Protein AF-V4PNX1-F1 (afdb_monomer_lite)

Structure (mmCIF, N/CA/C/O backbone):
data_AF-V4PNX1-F1
#
_entry.id   AF-V4PNX1-F1
#
loop_
_atom_site.group_PDB
_atom_site.id
_atom_site.type_symbol
_atom_site.label_atom_id
_atom_site.label_alt_id
_atom_site.label_comp_id
_atom_site.label_asym_id
_atom_site.label_entity_id
_atom_site.label_seq_id
_atom_site.pdbx_PDB_ins_code
_atom_site.Cartn_x
_atom_site.Cartn_y
_atom_site.Cartn_z
_atom_site.occupancy
_atom_site.B_iso_or_equiv
_atom_site.auth_seq_id
_atom_site.auth_comp_id
_atom_site.auth_asym_id
_atom_site.auth_atom_id
_atom_site.pdbx_PDB_model_num
ATOM 1 N N . MET A 1 1 ? -10.773 -31.259 5.467 1.00 37.31 1 MET A N 1
ATOM 2 C CA . MET A 1 1 ? -11.068 -30.003 4.748 1.00 37.31 1 MET A CA 1
ATOM 3 C C . MET A 1 1 ? -11.663 -29.050 5.766 1.00 37.31 1 MET A C 1
ATOM 5 O O . MET A 1 1 ? -12.804 -29.248 6.157 1.00 37.31 1 MET A O 1
ATOM 9 N N . ALA A 1 2 ? -10.849 -28.149 6.321 1.00 33.06 2 ALA A N 1
ATOM 10 C CA . ALA A 1 2 ? -11.321 -27.180 7.303 1.00 33.06 2 ALA A CA 1
ATOM 11 C C . ALA A 1 2 ? -12.062 -26.071 6.553 1.00 33.06 2 ALA A C 1
ATOM 13 O O . ALA A 1 2 ? -11.508 -25.451 5.650 1.00 33.06 2 ALA A O 1
ATOM 14 N N . THR A 1 3 ? -13.332 -25.886 6.888 1.00 39.09 3 THR A N 1
ATOM 15 C CA . THR A 1 3 ? -14.160 -24.773 6.434 1.00 39.09 3 THR A CA 1
ATOM 16 C C . THR A 1 3 ? -13.534 -23.481 6.949 1.00 39.09 3 THR A C 1
ATOM 18 O O . THR A 1 3 ? -13.588 -23.213 8.150 1.00 39.09 3 THR A O 1
ATOM 21 N N . GLY A 1 4 ? -12.880 -22.740 6.051 1.00 37.03 4 GLY A N 1
ATOM 22 C CA . GLY A 1 4 ? -12.301 -21.433 6.339 1.00 37.03 4 GLY A CA 1
ATOM 23 C C . GLY A 1 4 ? -13.367 -20.521 6.930 1.00 37.03 4 GLY A C 1
ATOM 24 O O . GLY A 1 4 ? -14.481 -20.433 6.421 1.00 37.03 4 GLY A O 1
ATOM 25 N N . TYR A 1 5 ? -13.040 -19.916 8.060 1.00 37.41 5 TYR A N 1
ATOM 26 C CA . TYR A 1 5 ? -13.908 -19.008 8.785 1.00 37.41 5 TYR A CA 1
ATOM 27 C C . TYR A 1 5 ? -14.272 -17.817 7.878 1.00 37.41 5 TYR A C 1
ATOM 29 O O . TYR A 1 5 ? -13.403 -17.041 7.505 1.00 37.41 5 TYR A O 1
ATOM 37 N N . THR A 1 6 ? -15.546 -17.680 7.501 1.00 43.78 6 THR A N 1
ATOM 38 C CA . THR A 1 6 ? -16.078 -16.579 6.668 1.00 43.78 6 THR A CA 1
ATOM 39 C C . THR A 1 6 ? -16.769 -15.499 7.506 1.00 43.78 6 THR A C 1
ATOM 41 O O . THR A 1 6 ? -17.694 -14.835 7.036 1.00 43.78 6 THR A O 1
ATOM 44 N N . GLY A 1 7 ? -16.403 -15.369 8.783 1.00 46.75 7 GLY A N 1
ATOM 45 C CA . GLY A 1 7 ? -16.888 -14.264 9.606 1.00 46.75 7 GLY A CA 1
ATOM 46 C C . GLY A 1 7 ? -16.313 -12.936 9.099 1.00 46.75 7 GLY A C 1
ATOM 47 O O . GLY A 1 7 ? -15.184 -12.930 8.607 1.00 46.75 7 GLY A O 1
ATOM 48 N N . PRO A 1 8 ? -17.046 -11.814 9.203 1.00 56.00 8 PRO A N 1
ATOM 49 C CA . PRO A 1 8 ? -16.475 -10.509 8.904 1.00 56.00 8 PRO A CA 1
ATOM 50 C C . PRO A 1 8 ? -15.273 -10.290 9.825 1.00 56.00 8 PRO A C 1
ATOM 52 O O . PRO A 1 8 ? -15.400 -10.377 11.048 1.00 56.00 8 PRO A O 1
ATOM 55 N N . VAL A 1 9 ? -14.101 -10.040 9.245 1.00 66.50 9 VAL A N 1
ATOM 56 C CA . VAL A 1 9 ? -12.949 -9.576 10.016 1.00 66.50 9 VAL A CA 1
ATOM 57 C C . VAL A 1 9 ? -13.306 -8.174 10.496 1.00 66.50 9 VAL A C 1
ATOM 59 O O . VAL A 1 9 ? -13.377 -7.243 9.700 1.00 66.50 9 VAL A O 1
ATOM 62 N N . THR A 1 10 ? -13.617 -8.029 11.783 1.00 73.00 10 THR A N 1
ATOM 63 C CA . THR A 1 10 ? -13.890 -6.718 12.371 1.00 73.00 10 THR A CA 1
ATOM 64 C C . THR A 1 10 ? -12.587 -6.122 12.874 1.00 73.00 10 THR A C 1
ATOM 66 O O . THR A 1 10 ? -11.841 -6.753 13.621 1.00 73.00 10 THR A O 1
ATOM 69 N N . LEU A 1 11 ? -12.306 -4.884 12.477 1.00 85.94 11 LEU A N 1
ATOM 70 C CA . LEU A 1 11 ? -11.084 -4.181 12.873 1.00 85.94 11 LEU A CA 1
ATOM 71 C C . LEU A 1 11 ? -11.203 -3.505 14.241 1.00 85.94 11 LEU A C 1
ATOM 73 O O . LEU A 1 11 ? -10.219 -2.969 14.736 1.00 85.94 11 LEU A O 1
ATOM 77 N N . ASP A 1 12 ? -12.381 -3.541 14.875 1.00 87.56 12 ASP A N 1
ATOM 78 C CA . ASP A 1 12 ? -12.653 -2.813 16.121 1.00 87.56 12 ASP A CA 1
ATOM 79 C C . ASP A 1 12 ? -11.664 -3.174 17.244 1.00 87.56 12 ASP A C 1
ATOM 81 O O . ASP A 1 12 ? -11.269 -2.316 18.028 1.00 87.56 12 ASP A O 1
ATOM 85 N N . HIS A 1 13 ? -11.207 -4.430 17.295 1.00 88.38 13 HIS A N 1
ATOM 86 C CA . HIS A 1 13 ? -10.220 -4.887 18.275 1.00 88.38 13 HIS A CA 1
ATOM 87 C C . HIS A 1 13 ? -8.803 -4.347 18.028 1.00 88.38 13 HIS A C 1
ATOM 89 O O . HIS A 1 13 ? -7.974 -4.426 18.935 1.00 88.38 13 HIS A O 1
ATOM 95 N N . ALA A 1 14 ? -8.520 -3.828 16.832 1.00 92.19 14 ALA A N 1
ATOM 96 C CA . ALA A 1 14 ? -7.236 -3.261 16.436 1.00 92.19 14 ALA A CA 1
ATOM 97 C C . ALA A 1 14 ? -7.237 -1.721 16.447 1.00 92.19 14 ALA A C 1
ATOM 99 O O . ALA A 1 14 ? -6.184 -1.108 16.297 1.00 92.19 14 ALA A O 1
ATOM 100 N N . LEU A 1 15 ? -8.384 -1.074 16.672 1.00 95.31 15 LEU A N 1
ATOM 101 C CA . LEU A 1 15 ? -8.444 0.378 16.850 1.00 95.31 15 LEU A CA 1
ATOM 102 C C . LEU A 1 15 ? -7.860 0.787 18.215 1.00 95.31 15 LEU A C 1
ATOM 104 O O . LEU A 1 15 ? -8.061 0.105 19.230 1.00 95.31 15 LEU A O 1
ATOM 108 N N . THR A 1 16 ? -7.141 1.912 18.260 1.00 94.56 16 THR A N 1
ATOM 109 C CA . THR A 1 16 ? -6.559 2.435 19.516 1.00 94.56 16 THR A CA 1
ATOM 110 C C . THR A 1 16 ? -7.552 3.263 20.331 1.00 94.56 16 THR A C 1
ATOM 112 O O . THR A 1 16 ? -7.395 3.393 21.541 1.00 94.56 16 THR A O 1
ATOM 115 N N . GLY A 1 17 ? -8.591 3.790 19.676 1.00 93.38 17 GLY A N 1
ATOM 116 C CA . GLY A 1 17 ? -9.499 4.800 20.227 1.00 93.38 17 GLY A CA 1
ATOM 117 C C . GLY A 1 17 ? -9.094 6.236 19.879 1.00 93.38 17 GLY A C 1
ATOM 118 O O . GLY A 1 17 ? -9.906 7.145 20.046 1.00 93.38 17 GLY A O 1
ATOM 119 N N . ASP A 1 18 ? -7.888 6.438 19.342 1.00 96.88 18 ASP A N 1
ATOM 120 C CA . ASP A 1 18 ? -7.428 7.737 18.857 1.00 96.88 18 ASP A CA 1
ATOM 121 C C . ASP A 1 18 ? -7.947 8.025 17.447 1.00 96.88 18 ASP A C 1
ATOM 123 O O . ASP A 1 18 ? -8.369 7.135 16.699 1.00 96.88 18 ASP A O 1
ATOM 127 N N . THR A 1 19 ? -7.882 9.299 17.066 1.00 96.62 19 THR A N 1
ATOM 128 C CA . THR A 1 19 ? -8.250 9.755 15.726 1.00 96.62 19 THR A CA 1
ATOM 129 C C . THR A 1 19 ? -7.260 10.784 15.199 1.00 96.62 19 THR A C 1
ATOM 131 O O . THR A 1 19 ? -6.590 11.466 15.976 1.00 96.62 19 THR A O 1
ATOM 134 N N . LEU A 1 20 ? -7.187 10.911 13.876 1.00 93.44 20 LEU A N 1
ATOM 135 C CA . LEU A 1 20 ? -6.371 11.907 13.191 1.00 93.44 20 LEU A CA 1
ATOM 136 C C . LEU A 1 20 ? -7.209 12.628 12.129 1.00 93.44 20 LEU A C 1
ATOM 138 O O . LEU A 1 20 ? -7.906 11.990 11.340 1.00 93.44 20 LEU A O 1
ATOM 142 N N . LEU A 1 21 ? -7.156 13.963 12.123 1.00 91.06 21 LEU A N 1
ATOM 143 C CA . LEU A 1 21 ? -7.786 14.788 11.093 1.00 91.06 21 LEU A CA 1
ATOM 144 C C . LEU A 1 21 ? -6.833 14.905 9.903 1.00 91.06 21 LEU A C 1
ATOM 146 O O . LEU A 1 21 ? -5.734 15.441 10.044 1.00 91.06 21 LEU A O 1
ATOM 150 N N . HIS A 1 22 ? -7.256 14.404 8.748 1.00 86.25 22 HIS A N 1
ATOM 151 C CA . HIS A 1 22 ? -6.492 14.509 7.513 1.00 86.25 22 HIS A CA 1
ATOM 152 C C . HIS A 1 22 ? -6.793 15.835 6.791 1.00 86.25 22 HIS A C 1
ATOM 154 O O . HIS A 1 22 ? -7.781 16.517 7.079 1.00 86.25 22 HIS A O 1
ATOM 160 N N . ILE A 1 23 ? -5.929 16.227 5.851 1.00 82.38 23 ILE A N 1
ATOM 161 C CA . ILE A 1 23 ? -6.061 17.490 5.107 1.00 82.38 23 ILE A CA 1
ATOM 162 C C . ILE A 1 23 ? -7.296 17.516 4.189 1.00 82.38 23 ILE A C 1
ATOM 164 O O . ILE A 1 23 ? -7.763 18.590 3.817 1.00 82.38 23 ILE A O 1
ATOM 168 N N . ASP A 1 24 ? -7.864 16.347 3.876 1.00 79.81 24 ASP A N 1
ATOM 169 C CA . ASP A 1 24 ? -9.148 16.207 3.174 1.00 79.81 24 ASP A CA 1
ATOM 170 C C . ASP A 1 24 ? -10.369 16.612 4.029 1.00 79.81 24 ASP A C 1
ATOM 172 O O . ASP A 1 24 ? -11.485 16.695 3.514 1.00 79.81 24 ASP A O 1
ATOM 176 N N . GLY A 1 25 ? -10.171 16.884 5.325 1.00 84.62 25 GLY A N 1
ATOM 177 C CA . GLY A 1 25 ? -11.224 17.241 6.273 1.00 84.62 25 GLY A CA 1
ATOM 178 C C . GLY A 1 25 ? -11.944 16.047 6.911 1.00 84.62 25 GLY A C 1
ATOM 179 O O . GLY A 1 25 ? -12.884 16.257 7.680 1.00 84.62 25 GLY A O 1
ATOM 180 N N . LEU A 1 26 ? -11.523 14.811 6.633 1.00 87.12 26 LEU A N 1
ATOM 181 C CA . LEU A 1 26 ? -12.055 13.595 7.241 1.00 87.12 26 LEU A CA 1
ATOM 182 C C . LEU A 1 26 ? -11.262 13.207 8.492 1.00 87.12 26 LEU A C 1
ATOM 184 O O . LEU A 1 26 ? -10.046 13.376 8.594 1.00 87.12 26 LEU A O 1
ATOM 188 N N . THR A 1 27 ? -11.976 12.654 9.469 1.00 93.19 27 THR A N 1
ATOM 189 C CA . THR A 1 27 ? -11.381 12.064 10.670 1.00 93.19 27 THR A CA 1
ATOM 190 C C . THR A 1 27 ? -11.177 10.571 10.454 1.00 93.19 27 THR A C 1
ATOM 192 O O . THR A 1 27 ? -12.133 9.846 10.181 1.00 93.19 27 THR A O 1
ATOM 195 N N . TYR A 1 28 ? -9.938 10.120 10.611 1.00 93.62 28 TYR A N 1
ATOM 196 C CA . TYR A 1 28 ? -9.538 8.725 10.477 1.00 93.62 28 TYR A CA 1
ATOM 197 C C . TYR A 1 28 ? -9.323 8.117 11.860 1.00 93.62 28 TYR A C 1
ATOM 199 O O . TYR A 1 28 ? -8.666 8.720 12.710 1.00 93.62 28 TYR A O 1
ATOM 207 N N . ALA A 1 29 ? -9.865 6.922 12.094 1.00 95.94 29 ALA A N 1
ATOM 208 C CA . ALA A 1 29 ? -9.590 6.175 13.319 1.00 95.94 29 ALA A CA 1
ATOM 209 C C . ALA A 1 29 ? -8.186 5.561 13.256 1.00 95.94 29 ALA A C 1
ATOM 211 O O . ALA A 1 29 ? -7.803 4.997 12.231 1.00 95.94 29 ALA A O 1
ATOM 212 N N . VAL A 1 30 ? -7.417 5.654 14.338 1.00 96.88 30 VAL A N 1
ATOM 213 C CA . VAL A 1 30 ? -6.067 5.082 14.369 1.00 96.88 30 VAL A CA 1
ATOM 214 C C . VAL A 1 30 ? -6.155 3.561 14.514 1.00 96.88 30 VAL A C 1
ATOM 216 O O . VAL A 1 30 ? -6.736 3.040 15.472 1.00 96.88 30 VAL A O 1
ATOM 219 N N . LEU A 1 31 ? -5.575 2.859 13.542 1.00 96.38 31 LEU A N 1
ATOM 220 C CA . LEU A 1 31 ? -5.454 1.408 13.496 1.00 96.38 31 LEU A CA 1
ATOM 221 C C . LEU A 1 31 ? -4.053 1.003 13.961 1.00 96.38 31 LEU A C 1
ATOM 223 O O . LEU A 1 31 ? -3.062 1.456 13.391 1.00 96.38 31 LEU A O 1
ATOM 227 N N . ASP A 1 32 ? -3.975 0.132 14.966 1.00 95.06 32 ASP A N 1
ATOM 228 C CA . ASP A 1 32 ? -2.725 -0.468 15.430 1.00 95.06 32 ASP A CA 1
ATOM 229 C C . ASP A 1 32 ? -2.441 -1.756 14.642 1.00 95.06 32 ASP A C 1
ATOM 231 O O . ASP A 1 32 ? -3.110 -2.777 14.860 1.00 95.06 32 ASP A O 1
ATOM 235 N N . PRO A 1 33 ? -1.437 -1.761 13.747 1.00 92.25 33 PRO A N 1
ATOM 236 C CA . PRO A 1 33 ? -1.174 -2.924 12.921 1.00 92.25 33 PRO A CA 1
ATOM 237 C C . PRO A 1 33 ? -0.647 -4.125 13.715 1.00 92.25 33 PRO A C 1
ATOM 239 O O . PRO A 1 33 ? -0.775 -5.256 13.251 1.00 92.25 33 PRO A O 1
ATOM 242 N N . ALA A 1 34 ? -0.092 -3.914 14.916 1.00 91.56 34 ALA A N 1
ATOM 243 C CA . ALA A 1 34 ? 0.393 -4.992 15.777 1.00 91.56 34 ALA A CA 1
ATOM 244 C C . ALA A 1 34 ? -0.747 -5.795 16.428 1.00 91.56 34 ALA A C 1
ATOM 246 O O . ALA A 1 34 ? -0.517 -6.893 16.935 1.00 91.56 34 ALA A O 1
ATOM 247 N N . ARG A 1 35 ? -1.973 -5.256 16.418 1.00 92.88 35 ARG A N 1
ATOM 248 C CA . ARG A 1 35 ? -3.174 -5.896 16.977 1.00 92.88 35 ARG A CA 1
ATOM 249 C C . ARG A 1 35 ? -4.020 -6.612 15.929 1.00 92.88 35 ARG A C 1
ATOM 251 O O . ARG A 1 35 ? -5.026 -7.209 16.296 1.00 92.88 35 ARG A O 1
ATOM 258 N N . LEU A 1 36 ? -3.637 -6.544 14.654 1.00 92.62 36 LEU A N 1
ATOM 259 C CA . LEU A 1 36 ? -4.353 -7.203 13.568 1.00 92.62 36 LEU A CA 1
ATOM 260 C C . LEU A 1 36 ? -4.116 -8.712 13.575 1.00 92.62 36 LEU A C 1
ATOM 262 O O . LEU A 1 36 ? -2.979 -9.178 13.638 1.00 92.62 36 LEU A O 1
ATOM 266 N N . ASP A 1 37 ? -5.199 -9.466 13.416 1.00 90.62 37 ASP A N 1
ATOM 267 C CA . ASP A 1 37 ? -5.150 -10.909 13.217 1.00 90.62 37 ASP A CA 1
ATOM 268 C C . ASP A 1 37 ? -5.235 -11.267 11.723 1.00 90.62 37 ASP A C 1
ATOM 270 O O . ASP A 1 37 ? -6.230 -10.993 11.051 1.00 90.62 37 ASP A O 1
ATOM 274 N N . PHE A 1 38 ? -4.186 -11.913 11.209 1.00 91.94 38 PHE A N 1
ATOM 275 C CA . PHE A 1 38 ? -4.114 -12.423 9.836 1.00 91.94 38 PHE A CA 1
ATOM 276 C C . PHE A 1 38 ? -4.496 -13.912 9.729 1.00 91.94 38 PHE A C 1
ATOM 278 O O . PHE A 1 38 ? -4.315 -14.509 8.671 1.00 91.94 38 PHE A O 1
ATOM 285 N N . ALA A 1 39 ? -5.053 -14.538 10.773 1.00 90.19 39 ALA A N 1
ATOM 286 C CA . ALA A 1 39 ? -5.451 -15.950 10.740 1.00 90.19 39 ALA A CA 1
ATOM 287 C C . ALA A 1 39 ? -6.498 -16.272 9.656 1.00 90.19 39 ALA A C 1
ATOM 289 O O . ALA A 1 39 ? -6.504 -17.376 9.115 1.00 90.19 39 ALA A O 1
ATOM 290 N N . ALA A 1 40 ? -7.366 -15.311 9.326 1.00 86.88 40 ALA A N 1
ATOM 291 C CA . ALA A 1 40 ? -8.361 -15.423 8.256 1.00 86.88 40 ALA A CA 1
ATOM 292 C C . ALA A 1 40 ? -7.892 -14.816 6.917 1.00 86.88 40 ALA A C 1
ATOM 294 O O . ALA A 1 40 ? -8.686 -14.703 5.982 1.00 86.88 40 ALA A O 1
ATOM 295 N N . ALA A 1 41 ? -6.630 -14.389 6.819 1.00 92.56 41 ALA A N 1
ATOM 296 C CA . ALA A 1 41 ? -6.105 -13.757 5.618 1.00 92.56 41 ALA A CA 1
ATO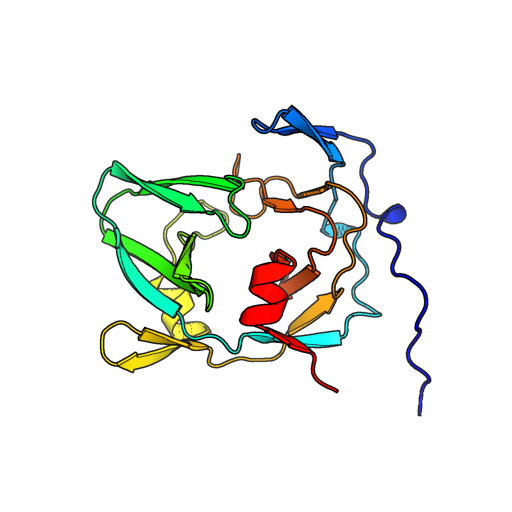M 297 C C . ALA A 1 41 ? -5.976 -14.756 4.464 1.00 92.56 41 ALA A C 1
ATOM 299 O O . ALA A 1 41 ? -5.615 -15.920 4.649 1.00 92.56 41 ALA A O 1
ATOM 300 N N . GLN A 1 42 ? -6.244 -14.274 3.256 1.00 94.00 42 GLN A N 1
ATOM 301 C CA . GLN A 1 42 ? -6.109 -15.054 2.034 1.00 94.00 42 GLN A CA 1
ATOM 302 C C . GLN A 1 42 ? -4.757 -14.752 1.382 1.00 94.00 42 GLN A C 1
ATOM 304 O O . GLN A 1 42 ? -4.331 -13.595 1.391 1.00 94.00 42 GLN A O 1
ATOM 309 N N . PRO A 1 43 ? -4.065 -15.749 0.811 1.00 94.56 43 PRO A N 1
ATOM 310 C CA . PRO A 1 43 ? -2.898 -15.479 -0.013 1.00 94.56 43 PRO A CA 1
ATOM 311 C C . PRO A 1 43 ? -3.310 -14.630 -1.220 1.00 94.56 43 PRO A C 1
ATOM 313 O O . PRO A 1 43 ? -4.292 -14.925 -1.897 1.00 94.56 43 PRO A O 1
ATOM 316 N N . ALA A 1 44 ? -2.566 -13.565 -1.493 1.00 94.06 44 ALA A N 1
ATOM 317 C CA . ALA A 1 44 ? -2.743 -12.746 -2.681 1.00 94.06 44 ALA A CA 1
ATOM 318 C C . ALA A 1 44 ? -1.386 -12.333 -3.245 1.00 94.06 44 ALA A C 1
ATOM 320 O O . ALA A 1 44 ? -0.390 -12.251 -2.528 1.00 94.06 44 ALA A O 1
ATOM 321 N N . ARG A 1 45 ? -1.348 -12.046 -4.544 1.00 91.69 45 ARG A N 1
ATOM 322 C CA . ARG A 1 45 ? -0.131 -11.621 -5.238 1.00 91.69 45 ARG A CA 1
ATOM 323 C C . ARG A 1 45 ? -0.368 -10.364 -6.056 1.00 91.69 45 ARG A C 1
ATOM 325 O O . ARG A 1 45 ? -1.430 -10.212 -6.666 1.00 91.69 45 ARG A O 1
ATOM 332 N N . LYS A 1 46 ? 0.641 -9.492 -6.106 1.00 88.62 46 LYS A N 1
ATOM 333 C CA . LYS A 1 46 ? 0.672 -8.362 -7.036 1.00 88.62 46 LYS A CA 1
ATOM 334 C C . LYS A 1 46 ? 0.854 -8.900 -8.456 1.00 88.62 46 LYS A C 1
ATOM 336 O O . LYS A 1 46 ? 1.722 -9.735 -8.696 1.00 88.62 46 LYS A O 1
ATOM 341 N N . THR A 1 47 ? 0.034 -8.440 -9.387 1.00 87.50 47 THR A N 1
ATOM 342 C CA . THR A 1 47 ? 0.025 -8.864 -10.793 1.00 87.50 47 THR A CA 1
ATOM 343 C C . THR A 1 47 ? 0.402 -7.738 -11.746 1.00 87.50 47 THR A C 1
ATOM 345 O O . THR A 1 47 ? 0.926 -8.012 -12.826 1.00 87.50 47 THR A O 1
ATOM 348 N N . ALA A 1 48 ? 0.177 -6.478 -11.363 1.00 84.25 48 ALA A N 1
ATOM 349 C CA . ALA A 1 48 ? 0.539 -5.357 -12.218 1.00 84.25 48 ALA A CA 1
ATOM 350 C C . ALA A 1 48 ? 2.051 -5.137 -12.248 1.00 84.25 48 ALA A C 1
ATOM 352 O O . ALA A 1 48 ? 2.732 -5.172 -11.218 1.00 84.25 48 ALA A O 1
ATOM 353 N N . SER A 1 49 ? 2.549 -4.859 -13.451 1.00 86.94 49 SER A N 1
ATOM 354 C CA . SER A 1 49 ? 3.890 -4.314 -13.632 1.00 86.94 49 SER A CA 1
ATOM 355 C C . SER A 1 49 ? 3.939 -2.884 -13.109 1.00 86.94 49 SER A C 1
ATOM 357 O O . SER A 1 49 ? 2.931 -2.182 -13.088 1.00 86.94 49 SER A O 1
ATOM 359 N N . ILE A 1 50 ? 5.128 -2.458 -12.717 1.00 88.81 50 ILE A N 1
ATOM 360 C CA . ILE A 1 50 ? 5.413 -1.072 -12.371 1.00 88.81 50 ILE A CA 1
ATOM 361 C C . ILE A 1 50 ? 6.347 -0.476 -13.412 1.00 88.81 50 ILE A C 1
ATOM 363 O O . ILE A 1 50 ? 7.089 -1.199 -14.083 1.00 88.81 50 ILE A O 1
ATOM 367 N N . ARG A 1 51 ? 6.362 0.845 -13.494 1.00 91.38 51 ARG A N 1
ATOM 368 C CA . ARG A 1 51 ? 7.429 1.599 -14.140 1.00 91.38 51 ARG A CA 1
ATOM 369 C C . ARG A 1 51 ? 8.310 2.221 -13.070 1.00 91.38 51 ARG A C 1
ATOM 371 O O . ARG A 1 51 ? 7.813 2.702 -12.054 1.00 91.38 51 ARG A O 1
ATOM 378 N N . VAL A 1 52 ? 9.617 2.201 -13.293 1.00 90.75 52 VAL A N 1
ATOM 379 C CA . VAL A 1 52 ? 10.589 2.783 -12.368 1.00 90.75 52 VAL A CA 1
ATOM 380 C C . VAL A 1 52 ? 11.369 3.880 -13.064 1.00 90.75 52 VAL A C 1
ATOM 382 O O . VAL A 1 52 ? 11.843 3.710 -14.187 1.00 90.75 52 VAL A O 1
ATOM 385 N N . ARG A 1 53 ? 11.522 5.015 -12.383 1.00 91.00 53 ARG A N 1
ATOM 386 C CA . ARG A 1 53 ? 12.381 6.112 -12.834 1.00 91.00 53 ARG A CA 1
ATOM 387 C C . ARG A 1 53 ? 13.153 6.718 -11.678 1.00 91.00 53 ARG A C 1
ATOM 389 O O . ARG A 1 53 ? 12.739 6.629 -10.529 1.00 91.00 53 ARG A O 1
ATOM 396 N N . THR A 1 54 ? 14.245 7.390 -11.998 1.00 90.06 54 THR A N 1
ATOM 397 C CA . THR A 1 54 ? 15.021 8.144 -11.017 1.00 90.06 54 THR A CA 1
ATOM 398 C C . THR A 1 54 ? 14.356 9.490 -10.726 1.00 90.06 54 THR A C 1
ATOM 400 O O . THR A 1 54 ? 13.926 10.196 -11.640 1.00 90.06 54 THR A O 1
ATOM 403 N N . ALA A 1 55 ? 14.278 9.842 -9.449 1.00 89.50 55 ALA A N 1
ATOM 404 C CA . ALA A 1 55 ? 13.775 11.110 -8.965 1.00 89.50 55 ALA A CA 1
ATOM 405 C C . ALA A 1 55 ? 14.767 12.239 -9.228 1.00 89.50 55 ALA A C 1
ATOM 407 O O . ALA A 1 55 ? 15.983 12.081 -9.052 1.00 89.50 55 ALA A O 1
ATOM 408 N N . THR A 1 56 ? 14.234 13.407 -9.566 1.00 89.19 56 THR A N 1
ATOM 409 C CA . THR A 1 56 ? 15.017 14.646 -9.565 1.00 89.19 56 THR A CA 1
ATOM 410 C C . THR A 1 56 ? 15.090 15.203 -8.142 1.00 89.19 56 THR A C 1
ATOM 412 O O . THR A 1 56 ? 14.162 15.043 -7.351 1.00 89.19 56 THR A O 1
ATOM 415 N N . ALA A 1 57 ? 16.197 15.851 -7.779 1.00 87.56 57 ALA A N 1
ATOM 416 C CA . ALA A 1 57 ? 16.311 16.487 -6.469 1.00 87.56 57 ALA A CA 1
ATOM 417 C C . ALA A 1 57 ? 15.239 17.578 -6.291 1.00 87.56 57 ALA A C 1
ATOM 419 O O . ALA A 1 57 ? 15.076 18.438 -7.156 1.00 87.56 57 ALA A O 1
ATOM 420 N N . GLY A 1 58 ? 14.522 17.538 -5.168 1.00 80.62 58 GLY A N 1
ATOM 421 C CA . GLY A 1 58 ? 13.423 18.451 -4.851 1.00 80.62 58 GLY A CA 1
ATOM 422 C C . GLY A 1 58 ? 12.104 18.130 -5.556 1.00 80.62 58 GLY A C 1
ATOM 423 O O . GLY A 1 58 ? 11.143 18.877 -5.395 1.00 80.62 58 GLY A O 1
ATOM 424 N N . GLU A 1 59 ? 12.036 17.038 -6.321 1.00 85.12 59 GLU A N 1
ATOM 425 C CA . GLU A 1 59 ? 10.799 16.600 -6.958 1.00 85.12 59 GLU A CA 1
ATOM 426 C C . GLU A 1 59 ? 9.751 16.223 -5.905 1.00 85.12 59 GLU A C 1
ATOM 428 O O . GLU A 1 59 ? 10.035 15.443 -4.992 1.00 85.12 59 GLU A O 1
ATOM 433 N N . THR A 1 60 ? 8.540 16.769 -6.039 1.00 82.31 60 THR A N 1
ATOM 434 C CA . THR A 1 60 ? 7.398 16.381 -5.210 1.00 82.31 60 THR A CA 1
ATOM 435 C C . THR A 1 60 ? 6.751 15.133 -5.792 1.00 82.31 60 THR A C 1
ATOM 437 O O . THR A 1 60 ? 6.189 15.171 -6.886 1.00 82.31 60 THR A O 1
ATOM 440 N N . ILE A 1 61 ? 6.806 14.037 -5.043 1.00 79.25 61 ILE A N 1
ATOM 441 C CA . ILE A 1 61 ? 6.118 12.790 -5.370 1.00 79.25 61 ILE A CA 1
ATOM 442 C C . ILE A 1 61 ? 4.866 12.707 -4.530 1.00 79.25 61 ILE A C 1
ATOM 444 O O . ILE A 1 61 ? 4.941 12.831 -3.309 1.00 79.25 61 ILE A O 1
ATOM 448 N N . VAL A 1 62 ? 3.734 12.504 -5.195 1.00 75.69 62 VAL A N 1
ATOM 449 C CA . VAL A 1 62 ? 2.434 12.438 -4.542 1.00 75.69 62 VAL A CA 1
ATOM 450 C C . VAL A 1 62 ? 1.824 11.066 -4.769 1.00 75.69 62 VAL A C 1
ATOM 452 O O . VAL A 1 62 ? 1.612 10.660 -5.910 1.00 75.69 62 VAL A O 1
ATOM 455 N N . THR A 1 63 ? 1.531 10.375 -3.676 1.00 73.38 63 THR A N 1
ATOM 456 C CA . THR A 1 63 ? 0.820 9.096 -3.680 1.00 73.38 63 THR A CA 1
ATOM 457 C C . THR A 1 63 ? -0.678 9.393 -3.700 1.00 73.38 63 THR A C 1
ATOM 459 O O . THR A 1 63 ? -1.197 10.043 -2.788 1.00 73.38 63 THR A O 1
ATOM 462 N N . ARG A 1 64 ? -1.352 9.013 -4.796 1.00 71.25 64 ARG A N 1
ATOM 463 C CA . ARG A 1 64 ? -2.773 9.324 -5.067 1.00 71.25 64 ARG A CA 1
ATOM 464 C C . ARG A 1 64 ? -3.532 8.133 -5.656 1.00 71.25 64 ARG A C 1
ATOM 466 O O . ARG A 1 64 ? -4.058 8.243 -6.768 1.00 71.25 64 ARG A O 1
ATOM 473 N N . PRO A 1 65 ? -3.648 7.018 -4.930 1.00 59.28 65 PRO A N 1
ATOM 474 C CA . PRO A 1 65 ? -4.361 5.855 -5.435 1.00 59.28 65 PRO A CA 1
ATOM 475 C C . PRO A 1 65 ? -5.826 6.153 -5.796 1.00 59.28 65 PRO A C 1
ATOM 477 O O . PRO A 1 65 ? -6.296 5.680 -6.826 1.00 59.28 65 PRO A O 1
ATOM 480 N N . ASP A 1 66 ? -6.512 7.031 -5.046 1.00 62.91 66 ASP A N 1
ATOM 481 C CA . ASP A 1 66 ? -7.921 7.408 -5.277 1.00 62.91 66 ASP A CA 1
ATOM 482 C C . ASP A 1 66 ? -8.179 8.922 -5.373 1.00 62.91 66 ASP A C 1
ATOM 484 O O . ASP A 1 66 ? -9.184 9.442 -4.894 1.00 62.91 66 ASP A O 1
ATOM 488 N N . ALA A 1 67 ? -7.255 9.655 -6.007 1.00 62.38 67 ALA A N 1
ATOM 489 C CA . ALA A 1 67 ? -7.275 11.124 -6.142 1.00 62.38 67 ALA A CA 1
ATOM 490 C C . ALA A 1 67 ? -7.203 11.910 -4.815 1.00 62.38 67 ALA A C 1
ATOM 492 O O . ALA A 1 67 ? -7.057 13.134 -4.834 1.00 62.38 67 ALA A O 1
ATOM 493 N N . ILE A 1 68 ? -7.234 11.211 -3.681 1.00 64.44 68 ILE A N 1
ATOM 494 C CA . ILE A 1 68 ? -6.877 11.720 -2.363 1.00 64.44 68 ILE A CA 1
ATOM 495 C C . ILE A 1 68 ? -5.362 11.600 -2.228 1.00 64.44 68 ILE A C 1
ATOM 497 O O . ILE A 1 68 ? -4.778 10.559 -2.518 1.00 64.44 68 ILE A O 1
ATOM 501 N N . GLU A 1 69 ? -4.727 12.695 -1.834 1.00 66.50 69 GLU A N 1
ATOM 502 C CA . GLU A 1 69 ? -3.308 12.716 -1.503 1.00 66.50 69 GLU A CA 1
ATOM 503 C C . GLU A 1 69 ? -3.090 11.973 -0.187 1.00 66.50 69 GLU A C 1
ATOM 505 O O . GLU A 1 69 ? -3.476 12.471 0.863 1.00 66.50 69 GLU A O 1
ATOM 510 N N . GLU A 1 70 ? -2.517 10.770 -0.254 1.00 64.06 70 GLU A N 1
ATOM 511 C CA . GLU A 1 70 ? -2.186 9.980 0.939 1.00 64.06 70 GLU A CA 1
ATOM 512 C C . GLU A 1 70 ? -0.862 10.429 1.552 1.00 64.06 70 GLU A C 1
ATOM 514 O O . GLU A 1 70 ? -0.700 10.445 2.772 1.00 64.06 70 GLU A O 1
ATOM 519 N N . ALA A 1 71 ? 0.092 10.794 0.696 1.00 65.31 71 ALA A N 1
ATOM 520 C CA . ALA A 1 71 ? 1.385 11.300 1.109 1.00 65.31 71 ALA A CA 1
ATOM 521 C C . ALA A 1 71 ? 2.034 12.136 0.004 1.00 65.31 71 ALA A C 1
ATOM 523 O O . ALA A 1 71 ? 1.858 11.880 -1.190 1.00 65.31 71 ALA A O 1
ATOM 524 N N . SER A 1 72 ? 2.843 13.106 0.426 1.00 69.25 72 SER A N 1
ATOM 525 C CA . SER A 1 72 ? 3.709 13.894 -0.444 1.00 69.25 72 SER A CA 1
ATOM 526 C C . SER A 1 72 ? 5.139 13.857 0.082 1.00 69.25 72 SER A C 1
ATOM 528 O O . SER A 1 72 ? 5.365 14.105 1.269 1.00 69.25 72 SER A O 1
ATOM 530 N N . PHE A 1 73 ? 6.110 13.603 -0.790 1.00 73.88 73 PHE A N 1
ATOM 531 C CA . PHE A 1 73 ? 7.524 13.548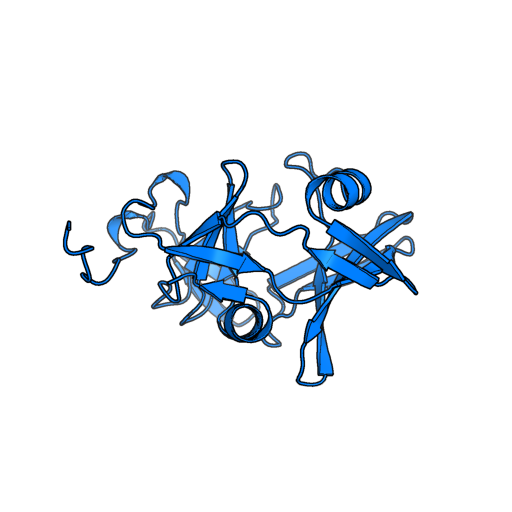 -0.425 1.00 73.88 73 PHE A CA 1
ATOM 532 C C . PHE A 1 73 ? 8.353 14.449 -1.327 1.00 73.88 73 PHE A C 1
ATOM 534 O O . PHE A 1 73 ? 8.072 14.562 -2.517 1.00 73.88 73 PHE A O 1
ATOM 541 N N . PHE A 1 74 ? 9.417 15.028 -0.773 1.00 79.38 74 PHE A N 1
ATOM 542 C CA . PHE A 1 74 ? 10.464 15.670 -1.561 1.00 79.38 74 PHE A CA 1
ATOM 543 C C . PHE A 1 74 ? 11.601 14.681 -1.774 1.00 79.38 74 PHE A C 1
ATOM 545 O O . PHE A 1 74 ? 12.199 14.205 -0.808 1.00 79.38 74 PHE A O 1
ATOM 552 N N . ALA A 1 75 ? 11.898 14.372 -3.031 1.00 79.75 75 ALA A N 1
ATOM 553 C CA . ALA A 1 75 ? 12.965 13.441 -3.345 1.00 79.75 75 ALA A CA 1
ATOM 554 C C . ALA A 1 75 ? 14.352 14.080 -3.171 1.00 79.75 75 ALA A C 1
ATOM 556 O O . ALA A 1 75 ? 14.573 15.236 -3.541 1.00 79.75 75 ALA A O 1
ATOM 557 N N . THR A 1 76 ? 15.329 13.323 -2.670 1.00 77.44 76 THR A N 1
ATOM 558 C CA . THR A 1 76 ? 16.718 13.799 -2.496 1.00 77.44 76 THR A CA 1
ATOM 559 C C . THR A 1 76 ? 17.551 13.740 -3.782 1.00 77.44 76 THR A C 1
ATOM 561 O O . THR A 1 76 ? 18.725 14.101 -3.774 1.00 77.44 76 THR A O 1
ATOM 564 N N . GLY A 1 77 ? 16.941 13.332 -4.900 1.00 83.56 77 GLY A N 1
ATOM 565 C CA . GLY A 1 77 ? 17.612 13.089 -6.176 1.00 83.56 77 GLY A CA 1
ATOM 566 C C . GLY A 1 77 ? 18.314 11.732 -6.197 1.00 83.56 77 GLY A C 1
ATOM 567 O O . GLY A 1 77 ? 18.902 11.310 -5.204 1.00 83.56 77 GLY A O 1
ATOM 568 N N . GLY A 1 78 ? 18.223 11.017 -7.318 1.00 83.62 78 GLY A N 1
ATOM 569 C CA . GLY A 1 78 ? 18.804 9.672 -7.442 1.00 83.62 78 GLY A CA 1
ATOM 570 C C . GLY A 1 78 ? 17.935 8.549 -6.862 1.00 83.62 78 GLY A C 1
ATOM 571 O O . GLY A 1 78 ? 18.198 7.381 -7.123 1.00 83.62 78 GLY A O 1
ATOM 572 N N . GLU A 1 79 ? 16.880 8.884 -6.119 1.00 87.62 79 GLU A N 1
ATOM 573 C CA . GLU A 1 79 ? 15.956 7.904 -5.548 1.00 87.62 79 GLU A CA 1
ATOM 574 C C . GLU A 1 79 ? 15.113 7.242 -6.638 1.00 87.62 79 GLU A C 1
ATOM 576 O O . GLU A 1 79 ? 14.747 7.885 -7.619 1.00 87.62 79 GLU A O 1
ATOM 581 N N . LEU A 1 80 ? 14.781 5.963 -6.484 1.00 88.75 80 LEU A N 1
ATOM 582 C CA . LEU A 1 80 ? 13.888 5.290 -7.422 1.00 88.75 80 LEU A CA 1
ATOM 583 C C . LEU A 1 80 ? 12.432 5.564 -7.056 1.00 88.75 80 LEU A C 1
ATOM 585 O O . LEU A 1 80 ? 12.017 5.326 -5.927 1.00 88.75 80 LEU A O 1
ATOM 589 N N . ILE A 1 81 ? 11.656 6.030 -8.026 1.00 88.88 81 ILE A N 1
ATOM 590 C CA . ILE A 1 81 ? 10.212 6.218 -7.924 1.00 88.88 81 ILE A CA 1
ATOM 591 C C . ILE A 1 81 ? 9.548 5.048 -8.619 1.00 88.88 81 ILE A C 1
ATOM 593 O O . ILE A 1 81 ? 9.841 4.755 -9.780 1.00 88.88 81 ILE A O 1
ATOM 597 N N . PHE A 1 82 ? 8.652 4.402 -7.892 1.00 89.06 82 PHE A N 1
ATOM 598 C CA . PHE A 1 82 ? 7.862 3.283 -8.359 1.00 89.06 82 PHE A CA 1
ATOM 599 C C . PHE A 1 82 ? 6.499 3.827 -8.756 1.00 89.06 82 PHE A C 1
ATOM 601 O O . PHE A 1 82 ? 5.864 4.518 -7.965 1.00 89.06 82 PHE A O 1
ATOM 608 N N . ILE A 1 83 ? 6.073 3.539 -9.980 1.00 88.94 83 ILE A N 1
ATOM 609 C CA . ILE A 1 83 ? 4.818 4.028 -10.541 1.00 88.94 83 ILE A CA 1
ATOM 610 C C . ILE A 1 83 ? 3.973 2.818 -10.910 1.00 88.94 83 ILE A C 1
ATOM 612 O O . ILE A 1 83 ? 4.357 2.018 -11.768 1.00 88.94 83 ILE A O 1
ATOM 616 N N . ASN A 1 84 ? 2.832 2.672 -10.245 1.00 82.75 84 ASN A N 1
ATOM 617 C CA . ASN A 1 84 ? 1.777 1.782 -10.698 1.00 82.75 84 ASN A CA 1
ATOM 618 C C . ASN A 1 84 ? 1.005 2.523 -11.800 1.00 82.75 84 ASN A C 1
ATOM 620 O O . ASN A 1 84 ? 0.310 3.501 -11.519 1.00 82.75 84 ASN A O 1
ATOM 624 N N . ASP A 1 85 ? 1.146 2.071 -13.047 1.00 77.38 85 ASP A N 1
ATOM 625 C CA . ASP A 1 85 ? 0.322 2.565 -14.149 1.00 77.38 85 ASP A CA 1
ATOM 626 C C . ASP A 1 85 ? -1.072 1.923 -14.005 1.00 77.38 85 ASP A C 1
ATOM 628 O O . ASP A 1 85 ? -1.239 0.715 -14.209 1.00 77.38 85 ASP A O 1
ATOM 632 N N . LEU A 1 86 ? -2.071 2.704 -13.586 1.00 75.81 86 LEU A N 1
ATOM 633 C CA . LEU A 1 86 ? -3.424 2.195 -13.385 1.00 75.81 86 LEU A CA 1
ATOM 634 C C . LEU A 1 86 ? -4.159 2.119 -14.740 1.00 75.81 86 LEU A C 1
ATOM 636 O O . LEU A 1 86 ? -4.075 3.051 -15.542 1.00 75.81 86 LEU A O 1
ATOM 640 N N . PRO A 1 87 ? -4.903 1.029 -15.022 1.00 69.81 87 PRO A N 1
ATOM 641 C CA . PRO A 1 87 ? -5.682 0.851 -16.254 1.00 69.81 87 PRO A CA 1
ATOM 642 C C . PRO A 1 87 ? -6.625 1.989 -16.674 1.00 69.81 87 PRO A C 1
ATOM 644 O O . PRO A 1 87 ? -7.032 2.033 -17.833 1.00 69.81 87 PRO A O 1
ATOM 647 N N . ASP A 1 88 ? -6.989 2.896 -15.768 1.00 73.56 88 ASP A N 1
ATOM 648 C CA . ASP A 1 88 ? -7.823 4.068 -16.052 1.00 73.56 88 ASP A CA 1
ATOM 649 C C . ASP A 1 88 ? -7.018 5.341 -16.391 1.00 73.56 88 ASP A C 1
ATOM 651 O O . ASP A 1 88 ? -7.595 6.417 -16.555 1.00 73.56 88 ASP A O 1
ATOM 655 N N . GLY A 1 89 ? -5.695 5.218 -16.536 1.00 71.94 89 GLY A N 1
ATOM 656 C CA . GLY A 1 89 ? -4.783 6.298 -16.910 1.00 71.94 89 GLY A CA 1
ATOM 657 C C . GLY A 1 89 ? -4.255 7.122 -15.736 1.00 71.94 89 GLY A C 1
ATOM 658 O O . GLY A 1 89 ? -3.512 8.077 -15.966 1.00 71.94 89 GLY A O 1
ATOM 659 N N . ARG A 1 90 ? -4.617 6.783 -14.493 1.00 77.38 90 ARG A N 1
ATOM 660 C CA . ARG A 1 90 ? -3.996 7.370 -13.300 1.00 77.38 90 ARG A CA 1
ATOM 661 C C . ARG A 1 90 ? -2.623 6.750 -13.032 1.00 77.38 90 ARG A C 1
ATOM 663 O O . ARG A 1 90 ? -2.360 5.599 -13.370 1.00 77.38 90 ARG A O 1
ATOM 670 N N . GLU A 1 91 ? -1.764 7.523 -12.380 1.00 79.44 91 GLU A N 1
ATOM 671 C CA . GLU A 1 91 ? -0.493 7.044 -11.845 1.00 79.44 91 GLU A CA 1
ATOM 672 C C . GLU A 1 91 ? -0.563 7.061 -10.322 1.00 79.44 91 GLU A C 1
ATOM 674 O O . GLU A 1 91 ? -0.938 8.072 -9.724 1.00 79.44 91 GLU A O 1
ATOM 679 N N . ASP A 1 92 ? -0.168 5.954 -9.704 1.00 79.88 92 ASP A N 1
ATOM 680 C CA . ASP A 1 92 ? 0.098 5.906 -8.273 1.00 79.88 92 ASP A CA 1
ATOM 681 C C . ASP A 1 92 ? 1.605 5.744 -8.052 1.00 79.88 92 ASP A C 1
ATOM 683 O O . ASP A 1 92 ? 2.189 4.692 -8.336 1.00 79.88 92 ASP A O 1
ATOM 687 N N . ALA A 1 93 ? 2.240 6.834 -7.619 1.00 84.12 93 ALA A N 1
ATOM 688 C CA . ALA A 1 93 ? 3.679 6.925 -7.447 1.00 84.12 93 ALA A CA 1
ATOM 689 C C . ALA A 1 93 ? 4.072 6.869 -5.970 1.00 84.12 93 ALA A C 1
ATOM 691 O O . ALA A 1 93 ? 3.502 7.562 -5.124 1.00 84.12 93 ALA A O 1
ATOM 692 N N . TYR A 1 94 ? 5.116 6.102 -5.673 1.00 81.88 94 TYR A N 1
ATOM 693 C CA . TYR A 1 94 ? 5.687 6.022 -4.337 1.00 81.88 94 TYR A CA 1
ATOM 694 C C . TYR A 1 94 ? 7.211 5.900 -4.370 1.00 81.88 94 TYR A C 1
ATOM 696 O O . TYR A 1 94 ? 7.816 5.424 -5.334 1.00 81.88 94 TYR A O 1
ATOM 704 N N . LEU A 1 95 ? 7.837 6.351 -3.285 1.00 83.06 95 LEU A N 1
ATOM 705 C CA . LEU A 1 95 ? 9.268 6.222 -3.028 1.00 83.06 95 LEU A CA 1
ATOM 706 C C . LEU A 1 95 ? 9.466 5.142 -1.963 1.00 83.06 95 LEU A C 1
ATOM 708 O O . LEU A 1 95 ? 9.097 5.363 -0.808 1.00 83.06 95 LEU A O 1
ATOM 712 N N . PRO A 1 96 ? 10.035 3.979 -2.304 1.00 78.25 96 PRO A N 1
ATOM 713 C CA . PRO A 1 96 ? 10.333 2.975 -1.308 1.00 78.25 96 PRO A CA 1
ATOM 714 C C . PRO A 1 96 ? 11.499 3.464 -0.433 1.00 78.25 96 PRO A C 1
ATOM 716 O O . PRO A 1 96 ? 12.587 3.819 -0.909 1.00 78.25 96 PRO A O 1
ATOM 719 N N . ARG A 1 97 ? 11.228 3.519 0.873 1.00 77.12 97 ARG A N 1
ATOM 720 C CA . ARG A 1 97 ? 12.185 3.861 1.927 1.00 77.12 97 ARG A CA 1
ATOM 721 C C . ARG A 1 97 ? 12.180 2.780 3.004 1.00 77.12 97 ARG A C 1
ATOM 723 O O . ARG A 1 97 ? 11.154 2.145 3.267 1.00 77.12 97 ARG A O 1
ATOM 730 N N . ASP A 1 98 ? 13.330 2.563 3.634 1.00 72.00 98 ASP A N 1
ATOM 731 C CA . ASP A 1 98 ? 13.417 1.715 4.822 1.00 72.00 98 ASP A CA 1
ATOM 732 C C . ASP A 1 98 ? 12.783 2.414 6.045 1.00 72.00 98 ASP A C 1
ATOM 734 O O . ASP A 1 98 ? 12.401 3.582 5.994 1.00 72.00 98 ASP A O 1
ATOM 738 N N . ALA A 1 99 ? 12.670 1.710 7.178 1.00 66.31 99 ALA A N 1
ATOM 739 C CA . ALA A 1 99 ? 12.103 2.289 8.407 1.00 66.31 99 ALA A CA 1
ATOM 740 C C . ALA A 1 99 ? 12.898 3.494 8.960 1.00 66.31 99 ALA A C 1
ATOM 742 O O . ALA A 1 99 ? 12.382 4.245 9.783 1.00 66.31 99 ALA A O 1
ATOM 743 N N . SER A 1 100 ? 14.150 3.673 8.525 1.00 70.56 100 SER A N 1
ATOM 744 C CA . SER A 1 100 ? 14.994 4.823 8.869 1.00 70.56 100 SER A CA 1
ATOM 745 C C . SER A 1 100 ? 14.831 5.997 7.895 1.00 70.56 100 SER A C 1
ATOM 747 O O . SER A 1 100 ? 15.480 7.027 8.065 1.00 70.56 100 SER A O 1
ATOM 749 N N . GLY A 1 101 ? 13.970 5.858 6.881 1.00 72.44 101 GLY A N 1
ATOM 750 C CA . GLY A 1 101 ? 13.715 6.868 5.857 1.00 72.44 101 GLY A CA 1
ATOM 751 C C . GLY A 1 101 ? 14.734 6.872 4.714 1.00 72.44 101 GLY A C 1
ATOM 752 O O . GLY A 1 101 ? 14.682 7.759 3.856 1.00 72.44 101 GLY A O 1
ATOM 753 N N . ARG A 1 102 ? 15.658 5.903 4.663 1.00 76.38 102 ARG A N 1
ATOM 754 C CA . ARG A 1 102 ? 16.675 5.834 3.605 1.00 76.38 102 ARG A CA 1
ATOM 755 C C . ARG A 1 102 ? 16.099 5.203 2.332 1.00 76.38 102 ARG A C 1
ATOM 757 O O . ARG A 1 102 ? 15.328 4.250 2.448 1.00 76.38 102 ARG A O 1
ATOM 764 N N . PRO A 1 103 ? 16.470 5.696 1.133 1.00 78.50 103 PRO A N 1
ATOM 765 C CA . PRO A 1 103 ? 16.034 5.092 -0.122 1.00 78.50 103 PRO A CA 1
ATOM 766 C C . PRO A 1 103 ? 16.498 3.632 -0.206 1.00 78.50 103 PRO A C 1
ATOM 768 O O . PRO A 1 103 ? 17.668 3.349 0.041 1.00 78.50 103 PRO A O 1
ATOM 771 N N . ASN A 1 104 ? 15.593 2.720 -0.570 1.00 82.62 104 ASN A N 1
ATOM 772 C CA . ASN A 1 104 ? 15.878 1.280 -0.676 1.00 82.62 104 ASN A CA 1
ATOM 773 C C . ASN A 1 104 ? 15.421 0.669 -2.017 1.00 82.62 104 ASN A C 1
ATOM 775 O O . ASN A 1 104 ? 15.269 -0.545 -2.131 1.00 82.62 104 ASN A O 1
ATOM 779 N N . GLY A 1 105 ? 15.187 1.500 -3.038 1.00 82.88 105 GLY A N 1
ATOM 780 C CA . GLY A 1 105 ? 14.594 1.064 -4.305 1.00 82.88 105 GLY A CA 1
ATOM 781 C C . GLY A 1 105 ? 15.345 -0.070 -5.006 1.00 82.88 105 GLY A C 1
ATOM 782 O O . GLY A 1 105 ? 14.701 -0.985 -5.510 1.00 82.88 105 GLY A O 1
ATOM 783 N N . ASP A 1 106 ? 16.680 -0.049 -5.001 1.00 84.38 106 ASP A N 1
ATOM 784 C CA . ASP A 1 106 ? 17.492 -1.106 -5.623 1.00 84.38 106 ASP A CA 1
ATOM 785 C C . ASP A 1 106 ? 17.314 -2.457 -4.915 1.00 84.38 106 ASP A C 1
ATOM 787 O O . ASP A 1 106 ? 17.209 -3.496 -5.565 1.00 84.38 106 ASP A O 1
ATOM 791 N N . GLU A 1 107 ? 17.221 -2.449 -3.582 1.00 82.50 107 GLU A N 1
ATOM 792 C CA . GLU A 1 107 ? 16.965 -3.656 -2.789 1.00 82.50 107 GLU A CA 1
ATOM 793 C C . GLU A 1 107 ? 15.556 -4.195 -3.052 1.00 82.50 107 GLU A C 1
ATOM 795 O O . GLU A 1 107 ? 15.369 -5.402 -3.220 1.00 82.50 107 GLU A O 1
ATOM 800 N N . VAL A 1 108 ? 14.565 -3.301 -3.150 1.00 82.62 108 VAL A N 1
ATOM 801 C CA . VAL A 1 108 ? 13.188 -3.668 -3.505 1.00 82.62 108 VAL A CA 1
ATOM 802 C C . VAL A 1 108 ? 13.130 -4.277 -4.903 1.00 82.62 108 VAL A C 1
ATOM 804 O O . VAL A 1 108 ? 12.471 -5.301 -5.087 1.00 82.62 108 VAL A O 1
ATOM 807 N N . LEU 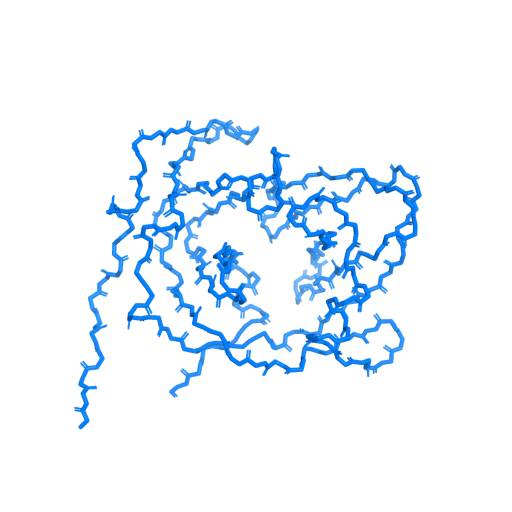A 1 109 ? 13.832 -3.693 -5.880 1.00 84.38 109 LEU A N 1
ATOM 808 C CA . LEU A 1 109 ? 13.930 -4.261 -7.222 1.00 84.38 109 LEU A CA 1
ATOM 809 C C . LEU A 1 109 ? 14.542 -5.661 -7.180 1.00 84.38 109 LEU A C 1
ATOM 811 O O . LEU A 1 109 ? 13.927 -6.593 -7.683 1.00 84.38 109 LEU A O 1
ATOM 815 N N . ALA A 1 110 ? 15.692 -5.832 -6.526 1.00 82.25 110 ALA A N 1
ATOM 816 C CA . ALA A 1 110 ? 16.386 -7.117 -6.459 1.00 82.25 110 ALA A CA 1
ATOM 817 C C . ALA A 1 110 ? 15.581 -8.222 -5.748 1.00 82.25 110 ALA A C 1
ATOM 819 O O . ALA A 1 110 ? 15.763 -9.401 -6.053 1.00 82.25 110 ALA A O 1
ATOM 820 N N . GLY A 1 111 ? 14.721 -7.858 -4.792 1.00 77.62 111 GLY A N 1
ATOM 821 C CA . GLY A 1 111 ? 13.968 -8.813 -3.976 1.00 77.62 111 GLY A CA 1
ATOM 822 C C . GLY A 1 111 ? 12.554 -9.127 -4.467 1.00 77.62 111 GLY A C 1
ATOM 823 O O . GLY A 1 111 ? 12.052 -10.213 -4.184 1.00 77.62 111 GLY A O 1
ATOM 824 N N . ALA A 1 112 ? 11.898 -8.199 -5.168 1.00 81.62 112 ALA A N 1
ATOM 825 C CA . ALA A 1 112 ? 10.467 -8.306 -5.466 1.00 81.62 112 ALA A CA 1
ATOM 826 C C . ALA A 1 112 ? 10.113 -8.156 -6.950 1.00 81.62 112 ALA A C 1
ATOM 828 O O . ALA A 1 112 ? 8.959 -8.400 -7.311 1.00 81.62 112 ALA A O 1
ATOM 829 N N . TYR A 1 113 ? 11.061 -7.773 -7.810 1.00 88.12 113 TYR A N 1
ATOM 830 C CA . TYR A 1 113 ? 10.775 -7.442 -9.200 1.00 88.12 113 TYR A CA 1
ATOM 831 C C . TYR A 1 113 ? 11.816 -7.985 -10.190 1.00 88.12 113 TYR A C 1
ATOM 833 O O . TYR A 1 113 ? 13.003 -8.085 -9.908 1.00 88.12 113 TYR A O 1
ATOM 841 N N . GLU A 1 114 ? 11.363 -8.308 -11.397 1.00 90.31 114 GLU A N 1
ATOM 842 C CA . GLU A 1 114 ? 12.208 -8.661 -12.535 1.00 90.31 114 GLU A CA 1
ATOM 843 C C . GLU A 1 114 ? 12.045 -7.619 -13.641 1.00 90.31 114 GLU A C 1
ATOM 845 O O . GLU A 1 114 ? 10.949 -7.105 -13.881 1.00 90.31 114 GLU A O 1
ATOM 850 N N . ALA A 1 115 ? 13.141 -7.281 -14.320 1.00 89.44 115 ALA A N 1
ATOM 851 C CA . ALA A 1 115 ? 13.102 -6.327 -15.420 1.00 89.44 115 ALA A CA 1
ATOM 852 C C . ALA A 1 115 ? 12.298 -6.902 -16.599 1.00 89.44 115 ALA A C 1
ATOM 854 O O . ALA A 1 115 ? 12.599 -7.983 -17.103 1.00 89.44 115 ALA A O 1
ATOM 855 N N . ALA A 1 116 ? 11.301 -6.151 -17.065 1.00 87.44 116 ALA A N 1
ATOM 856 C CA . ALA A 1 116 ? 10.460 -6.505 -18.208 1.00 87.44 116 ALA A CA 1
ATOM 857 C C . ALA A 1 116 ? 10.847 -5.765 -19.504 1.00 87.44 116 ALA A C 1
ATOM 859 O O . ALA A 1 116 ? 10.278 -6.055 -20.556 1.00 87.44 116 ALA A O 1
ATOM 860 N N . GLY A 1 117 ? 11.816 -4.843 -19.430 1.00 84.75 117 GLY A N 1
ATOM 861 C CA . GLY A 1 117 ? 12.250 -3.966 -20.526 1.00 84.75 117 GLY A CA 1
ATOM 862 C C . GLY A 1 117 ? 11.741 -2.529 -20.365 1.00 84.75 117 GLY A C 1
ATOM 863 O O . GLY A 1 117 ? 10.786 -2.290 -19.638 1.00 84.75 117 GLY A O 1
ATOM 864 N N . ASP A 1 118 ? 12.406 -1.563 -21.005 1.00 84.06 118 ASP A N 1
ATOM 865 C CA . ASP A 1 118 ? 11.974 -0.154 -21.106 1.00 84.06 118 ASP A CA 1
ATOM 866 C C . ASP A 1 118 ? 11.625 0.545 -19.773 1.00 84.06 118 ASP A C 1
ATOM 868 O O . ASP A 1 118 ? 10.736 1.388 -19.701 1.00 84.06 118 ASP A O 1
ATOM 872 N N . GLY A 1 119 ? 12.326 0.195 -18.688 1.00 84.00 119 GLY A N 1
ATOM 873 C CA . GLY A 1 119 ? 12.065 0.745 -17.349 1.00 84.00 119 GLY A CA 1
ATOM 874 C C . GLY A 1 119 ? 10.837 0.152 -16.647 1.00 84.00 119 GLY A C 1
ATOM 875 O O . GLY A 1 119 ? 10.489 0.594 -15.552 1.00 84.00 119 GLY A O 1
ATOM 876 N N . HIS A 1 120 ? 10.204 -0.861 -17.242 1.00 89.44 120 HIS A N 1
ATOM 877 C CA . HIS A 1 120 ? 9.143 -1.641 -16.623 1.00 89.44 120 HIS A CA 1
ATOM 878 C C . HIS A 1 120 ? 9.693 -2.849 -15.874 1.00 89.44 120 HIS A C 1
ATOM 880 O O . HIS A 1 120 ? 10.649 -3.507 -16.295 1.00 89.44 120 HIS A O 1
ATOM 886 N N . TYR A 1 121 ? 9.028 -3.164 -14.772 1.00 90.81 121 TYR A N 1
ATOM 887 C CA . TYR A 1 121 ? 9.367 -4.263 -13.891 1.00 90.81 121 TYR A CA 1
ATOM 888 C C . TYR A 1 121 ? 8.116 -5.062 -13.546 1.00 90.81 121 TYR A C 1
ATOM 890 O O . TYR A 1 121 ? 7.077 -4.498 -13.196 1.00 90.81 121 TYR A O 1
ATOM 898 N N . ARG A 1 122 ? 8.209 -6.387 -13.640 1.00 88.06 122 ARG A N 1
ATOM 899 C CA . ARG A 1 122 ? 7.145 -7.313 -13.240 1.00 88.06 122 ARG A CA 1
ATOM 900 C C . ARG A 1 122 ? 7.404 -7.791 -11.819 1.00 88.06 122 ARG A C 1
ATOM 902 O O . ARG A 1 122 ? 8.558 -8.035 -11.482 1.00 88.06 122 ARG A O 1
ATOM 909 N N . PRO A 1 123 ? 6.375 -7.932 -10.978 1.00 86.81 123 PRO A N 1
ATOM 910 C CA . PRO A 1 123 ? 6.563 -8.508 -9.657 1.00 86.81 123 PRO A CA 1
ATOM 911 C C . PRO A 1 123 ? 6.951 -9.990 -9.790 1.00 86.81 123 PRO A C 1
ATOM 913 O O . PRO A 1 123 ? 6.283 -10.742 -10.498 1.00 86.81 123 PRO A O 1
ATOM 916 N N . VAL A 1 124 ? 7.980 -10.438 -9.066 1.00 82.25 124 VAL A N 1
ATOM 917 C CA . VAL A 1 124 ? 8.415 -11.857 -8.977 1.00 82.25 124 VAL A CA 1
ATOM 918 C C . VAL A 1 124 ? 7.501 -12.619 -7.998 1.00 82.25 124 VAL A C 1
ATOM 920 O O . VAL A 1 124 ? 7.928 -13.435 -7.193 1.00 82.25 124 VAL A O 1
ATOM 923 N N . ALA A 1 125 ? 6.216 -12.264 -7.996 1.00 67.25 125 ALA A N 1
ATOM 924 C CA . ALA A 1 125 ? 5.359 -12.246 -6.819 1.00 67.25 125 ALA A CA 1
ATOM 925 C C . ALA A 1 125 ? 5.372 -13.548 -5.999 1.00 67.25 125 ALA A C 1
ATOM 927 O O . ALA A 1 125 ? 4.855 -14.579 -6.430 1.00 67.25 125 ALA A O 1
ATOM 928 N N . THR A 1 126 ? 5.892 -13.466 -4.771 1.00 80.75 126 THR A N 1
ATOM 929 C CA . THR A 1 126 ? 5.570 -14.448 -3.731 1.00 80.75 126 THR A CA 1
ATOM 930 C C . THR A 1 126 ? 4.227 -14.044 -3.125 1.00 80.75 126 THR A C 1
ATOM 932 O O . THR A 1 126 ? 4.076 -12.877 -2.754 1.00 80.75 126 THR A O 1
ATOM 935 N N . PRO A 1 127 ? 3.237 -14.947 -3.038 1.00 89.62 127 PRO A N 1
ATOM 936 C CA . PRO A 1 127 ? 1.964 -14.625 -2.409 1.00 89.62 127 PRO A CA 1
ATOM 937 C C . PRO A 1 127 ? 2.170 -14.180 -0.961 1.00 89.62 127 PRO A C 1
ATOM 939 O O . PRO A 1 127 ? 2.964 -14.778 -0.231 1.00 89.62 127 PRO A O 1
ATOM 942 N N . CYS A 1 128 ? 1.446 -13.148 -0.534 1.00 91.62 128 CYS A N 1
ATOM 943 C CA . CYS A 1 128 ? 1.453 -12.675 0.844 1.00 91.62 128 CYS A CA 1
ATOM 944 C C . CYS A 1 128 ? 0.041 -12.714 1.452 1.00 91.62 128 CYS A C 1
ATOM 946 O O . CYS A 1 128 ? -0.949 -12.650 0.716 1.00 91.62 128 CYS A O 1
ATOM 948 N N . PRO A 1 129 ? -0.087 -12.859 2.784 1.00 95.25 129 PRO A N 1
ATOM 949 C CA . PRO A 1 129 ? -1.384 -12.818 3.449 1.00 95.25 129 PRO A CA 1
ATOM 950 C C . PRO A 1 129 ? -2.057 -11.448 3.306 1.00 95.25 129 PRO A C 1
ATOM 952 O O . PRO A 1 129 ? -1.458 -10.415 3.619 1.00 95.25 129 PRO A O 1
ATOM 955 N N . VAL A 1 130 ? -3.326 -11.450 2.897 1.00 95.25 130 VAL A N 1
ATOM 956 C CA . VAL A 1 130 ? -4.161 -10.258 2.741 1.00 95.25 130 VAL A CA 1
ATOM 957 C C . VAL A 1 130 ? -5.505 -10.413 3.452 1.00 95.25 130 VAL A C 1
ATOM 959 O O . VAL A 1 130 ? -6.235 -11.382 3.250 1.00 95.25 130 VAL A O 1
ATOM 962 N N . LEU A 1 131 ? -5.866 -9.403 4.243 1.00 94.88 131 LEU A N 1
ATOM 963 C CA . LEU A 1 131 ? -7.230 -9.144 4.695 1.00 94.88 131 LEU A CA 1
ATOM 964 C C . LEU A 1 131 ? -7.928 -8.292 3.624 1.00 94.88 131 LEU A C 1
ATOM 966 O O . LEU A 1 131 ? -7.757 -7.072 3.559 1.00 94.88 131 LEU A O 1
ATOM 970 N N . HIS A 1 132 ? -8.651 -8.960 2.727 1.00 93.25 132 HIS A N 1
ATOM 971 C CA . HIS A 1 132 ? -9.211 -8.354 1.519 1.00 93.25 132 HIS A CA 1
ATOM 972 C C . HIS A 1 132 ? -10.452 -7.498 1.824 1.00 93.25 132 HIS A C 1
ATOM 974 O O . HIS A 1 132 ? -11.402 -7.985 2.432 1.00 93.25 132 HIS A O 1
ATOM 980 N N . GLN A 1 133 ? -10.436 -6.236 1.375 1.00 92.25 133 GLN A N 1
ATOM 981 C CA . GLN A 1 133 ? -11.516 -5.242 1.524 1.00 92.25 133 GLN A CA 1
ATOM 982 C C . GLN A 1 133 ? -12.077 -5.145 2.952 1.00 92.25 133 GLN A C 1
ATOM 984 O O . GLN A 1 133 ? -13.2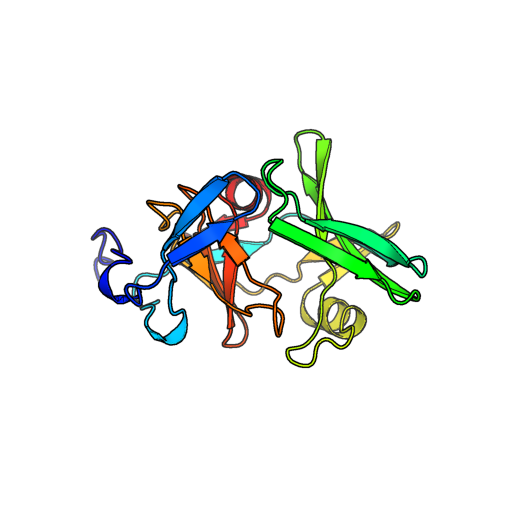85 -5.041 3.158 1.00 92.25 133 GLN A O 1
ATOM 989 N N . VAL A 1 134 ? -11.188 -5.205 3.945 1.00 93.12 134 VAL A N 1
ATOM 990 C CA . VAL A 1 134 ? -11.555 -5.276 5.365 1.00 93.12 134 VAL A CA 1
ATOM 991 C C . VAL A 1 134 ? -11.835 -3.905 5.990 1.00 93.12 134 VAL A C 1
ATOM 993 O O . VAL A 1 134 ? -12.490 -3.818 7.026 1.00 93.12 134 VAL A O 1
ATOM 996 N N . ILE A 1 135 ? -11.348 -2.822 5.378 1.00 92.75 135 ILE A N 1
ATOM 997 C CA . ILE A 1 135 ? -11.559 -1.468 5.892 1.00 92.75 135 ILE A CA 1
ATOM 998 C C . ILE A 1 135 ? -13.015 -1.044 5.644 1.00 92.75 135 ILE A C 1
ATOM 1000 O O . ILE A 1 135 ? -13.418 -0.861 4.499 1.00 92.75 135 ILE A O 1
ATOM 1004 N N . ASP A 1 136 ? -13.805 -0.859 6.705 1.00 91.94 136 ASP A N 1
ATOM 1005 C CA . ASP A 1 136 ? -15.233 -0.486 6.646 1.00 91.94 136 ASP A CA 1
ATOM 1006 C C . ASP A 1 136 ? -15.509 1.001 6.958 1.00 91.94 136 ASP A C 1
ATOM 1008 O O . ASP A 1 136 ? -16.645 1.472 6.869 1.00 91.94 136 ASP A O 1
ATOM 1012 N N . ARG A 1 137 ? -14.467 1.749 7.329 1.00 91.19 137 ARG A N 1
ATOM 1013 C CA . ARG A 1 137 ? -14.495 3.171 7.699 1.00 91.19 137 ARG A CA 1
ATOM 1014 C C . ARG A 1 137 ? -13.119 3.802 7.462 1.00 91.19 137 ARG A C 1
ATOM 1016 O O . ARG A 1 137 ? -12.148 3.058 7.383 1.00 91.19 137 ARG A O 1
ATOM 1023 N N . PRO A 1 138 ? -12.993 5.138 7.384 1.00 91.44 138 PRO A N 1
ATOM 1024 C CA . PRO A 1 138 ? -11.688 5.789 7.298 1.00 91.44 138 PRO A CA 1
ATOM 1025 C C . PRO A 1 138 ? -10.785 5.405 8.481 1.00 91.44 138 PRO A C 1
ATOM 1027 O O . PRO A 1 138 ? -11.124 5.665 9.640 1.00 91.44 138 PRO A O 1
ATOM 1030 N N . VAL A 1 139 ? -9.637 4.791 8.193 1.00 93.75 139 VAL A N 1
ATOM 1031 C CA . VAL A 1 139 ? -8.620 4.441 9.194 1.00 93.75 139 VAL A CA 1
ATOM 1032 C C . VAL A 1 139 ? -7.238 4.927 8.787 1.00 93.75 139 VAL A C 1
ATOM 1034 O O . VAL A 1 139 ? -6.929 5.032 7.604 1.00 93.75 139 VAL A O 1
ATOM 1037 N N . VAL A 1 140 ? -6.388 5.209 9.766 1.00 92.75 140 VAL A N 1
ATOM 1038 C CA . VAL A 1 140 ? -4.995 5.589 9.539 1.00 92.75 140 VAL A CA 1
ATOM 1039 C C . VAL A 1 140 ? -4.077 4.640 10.293 1.00 92.75 140 VAL A C 1
ATOM 1041 O O . VAL A 1 140 ? -4.291 4.362 11.472 1.00 92.75 140 VAL A O 1
ATOM 1044 N N . MET A 1 141 ? -3.042 4.149 9.619 1.00 92.94 141 MET A N 1
ATOM 1045 C CA . MET A 1 141 ? -1.908 3.499 10.270 1.00 92.94 141 MET A CA 1
ATOM 1046 C C . MET A 1 141 ? -0.785 4.524 10.394 1.00 92.94 141 MET A C 1
ATOM 1048 O O . MET A 1 141 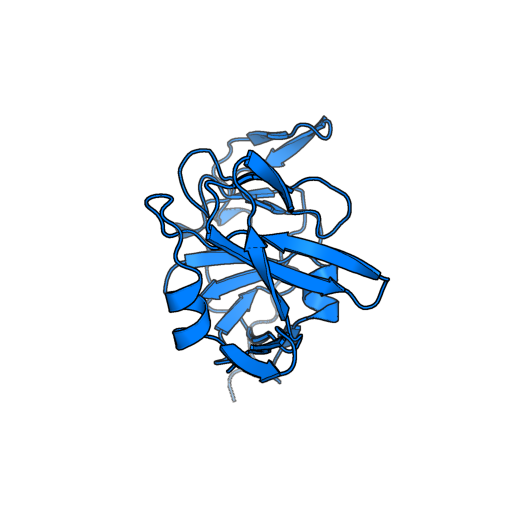? -0.358 5.115 9.399 1.00 92.94 141 MET A O 1
ATOM 1052 N N . LEU A 1 142 ? -0.326 4.769 11.618 1.00 90.62 142 LEU A N 1
ATOM 1053 C CA . LEU A 1 142 ? 0.712 5.762 11.872 1.00 90.62 142 LEU A CA 1
ATOM 1054 C C . LEU A 1 142 ? 2.090 5.206 11.501 1.00 90.62 142 LEU A C 1
ATOM 1056 O O . LEU A 1 142 ? 2.385 4.035 11.717 1.00 90.62 142 LEU A O 1
ATOM 1060 N N . ASP A 1 143 ? 2.918 6.084 10.942 1.00 84.94 143 ASP A N 1
ATOM 1061 C CA . ASP A 1 143 ? 4.345 5.883 10.662 1.00 84.94 143 ASP A CA 1
ATOM 1062 C C . ASP A 1 143 ? 4.721 4.589 9.912 1.00 84.94 143 ASP A C 1
ATOM 1064 O O . ASP A 1 143 ? 5.819 4.054 10.077 1.00 84.94 143 ASP A O 1
ATOM 1068 N N . VAL A 1 144 ? 3.833 4.099 9.038 1.00 81.81 144 VAL A N 1
ATOM 1069 C CA . VAL A 1 144 ? 4.019 2.863 8.247 1.00 81.81 144 VAL A CA 1
ATOM 1070 C C . VAL A 1 144 ? 5.312 2.892 7.426 1.00 81.81 144 VAL A C 1
ATOM 1072 O O . VAL A 1 144 ? 5.980 1.864 7.258 1.00 81.81 144 VAL A O 1
ATOM 1075 N N . TRP A 1 145 ? 5.682 4.075 6.932 1.00 73.19 145 TRP A N 1
ATOM 1076 C CA . TRP A 1 145 ? 6.860 4.293 6.086 1.00 73.19 145 TRP A CA 1
ATOM 1077 C C . TRP A 1 145 ? 7.969 5.094 6.784 1.00 73.19 145 TRP A C 1
ATOM 1079 O O . TRP A 1 145 ? 8.958 5.472 6.159 1.00 73.19 145 TRP A O 1
ATOM 1089 N N . GLY A 1 146 ? 7.831 5.315 8.093 1.00 73.12 146 GLY A N 1
ATOM 1090 C CA . GLY A 1 146 ? 8.730 6.125 8.911 1.00 73.12 146 GLY A CA 1
ATOM 1091 C C . GLY A 1 146 ? 8.012 7.300 9.587 1.00 73.12 146 GLY A C 1
ATOM 1092 O O . GLY A 1 146 ? 6.827 7.526 9.337 1.00 73.12 146 GLY A O 1
ATOM 1093 N N . PRO A 1 147 ? 8.712 8.063 10.445 1.00 77.25 147 PRO A N 1
ATOM 1094 C CA . PRO A 1 147 ? 8.103 9.134 11.232 1.00 77.25 147 PRO A CA 1
ATOM 1095 C C . PRO A 1 147 ? 7.387 10.183 10.372 1.00 77.25 147 PRO A C 1
ATOM 1097 O O . PRO A 1 147 ? 7.980 10.742 9.448 1.00 77.25 147 PRO A O 1
ATOM 1100 N N . GLY A 1 148 ? 6.120 10.456 10.687 1.00 76.38 148 GLY A N 1
ATOM 1101 C CA . GLY A 1 148 ? 5.257 11.389 9.959 1.00 76.38 148 GLY A CA 1
ATOM 1102 C C . GLY A 1 148 ? 4.710 10.844 8.637 1.00 76.38 148 GLY A C 1
ATOM 1103 O O . GLY A 1 148 ? 4.003 11.561 7.935 1.00 76.38 148 GLY A O 1
ATOM 1104 N N . GLN A 1 149 ? 5.018 9.593 8.285 1.00 77.31 149 GLN A N 1
ATOM 1105 C CA . GLN A 1 149 ? 4.586 8.960 7.039 1.00 77.31 149 GLN A CA 1
ATOM 1106 C C . GLN A 1 149 ? 3.469 7.963 7.331 1.00 77.31 149 GLN A C 1
ATOM 1108 O O . GLN A 1 149 ? 3.661 6.744 7.378 1.00 77.31 149 GLN A O 1
ATOM 1113 N N . HIS A 1 150 ? 2.300 8.523 7.613 1.00 85.62 150 HIS A N 1
ATOM 1114 C CA . HIS A 1 150 ? 1.090 7.767 7.895 1.00 85.62 150 HIS A CA 1
ATOM 1115 C C . HIS A 1 150 ? 0.506 7.194 6.603 1.00 85.62 150 HIS A C 1
ATOM 1117 O O . HIS A 1 150 ? 0.711 7.745 5.524 1.00 85.62 150 HIS A O 1
ATOM 1123 N N . GLN A 1 151 ? -0.237 6.099 6.716 1.00 87.69 151 GLN A N 1
ATOM 1124 C CA . GLN A 1 151 ? -1.012 5.559 5.610 1.00 87.69 151 GLN A CA 1
ATOM 1125 C C . GLN A 1 151 ? -2.498 5.692 5.920 1.00 87.69 151 GLN A C 1
ATOM 1127 O O . GLN A 1 151 ? -3.003 5.072 6.859 1.00 87.69 151 GLN A O 1
ATOM 1132 N N . PHE A 1 152 ? -3.181 6.510 5.128 1.00 88.56 152 PHE A N 1
ATOM 1133 C CA . PHE A 1 152 ? -4.615 6.742 5.217 1.00 88.56 152 PHE A CA 1
ATOM 1134 C C . PHE A 1 152 ? -5.339 5.744 4.328 1.00 88.56 152 PHE A C 1
ATOM 1136 O O . PHE A 1 152 ? -4.978 5.571 3.174 1.00 88.56 152 PHE A O 1
ATOM 1143 N N . LEU A 1 153 ? -6.348 5.069 4.868 1.00 88.62 153 LEU A N 1
ATOM 1144 C CA . LEU A 1 153 ? -7.095 4.037 4.165 1.00 88.62 153 LEU A CA 1
ATOM 1145 C C . LEU A 1 153 ? -8.581 4.344 4.226 1.00 88.62 153 LEU A C 1
ATOM 1147 O O . LEU A 1 153 ? -9.156 4.586 5.292 1.00 88.62 153 LEU A O 1
ATOM 1151 N N . THR A 1 154 ? -9.206 4.313 3.059 1.00 88.00 154 THR A N 1
ATOM 1152 C CA . THR A 1 154 ? -10.634 4.554 2.889 1.00 88.00 154 THR A CA 1
ATOM 1153 C C . THR A 1 154 ? -11.409 3.240 2.778 1.00 88.00 154 THR A C 1
ATOM 1155 O O . THR A 1 154 ? -10.853 2.137 2.785 1.00 88.00 154 THR A O 1
ATOM 1158 N N . LEU A 1 155 ? -12.735 3.360 2.721 1.00 89.62 155 LEU A N 1
ATOM 1159 C CA . LEU A 1 155 ? -13.661 2.235 2.656 1.00 89.62 155 LEU A CA 1
ATOM 1160 C C . LEU A 1 155 ? -13.311 1.257 1.521 1.00 89.62 155 LEU A C 1
ATOM 1162 O O . LEU A 1 155 ? -13.233 1.623 0.349 1.00 89.62 155 LEU A O 1
ATOM 1166 N N . GLY A 1 156 ? -13.207 -0.021 1.871 1.00 89.69 156 GLY A N 1
ATOM 1167 C CA . GLY A 1 156 ? -12.908 -1.118 0.961 1.00 89.69 156 GLY A CA 1
ATOM 1168 C C . GLY A 1 156 ? -11.420 -1.309 0.679 1.00 89.69 156 GLY A C 1
ATOM 1169 O O . GLY A 1 156 ? -11.084 -2.167 -0.134 1.00 89.69 156 GLY A O 1
ATOM 1170 N N . ALA A 1 157 ? -10.526 -0.560 1.326 1.00 91.56 157 ALA A N 1
ATOM 1171 C CA . ALA A 1 157 ? -9.106 -0.878 1.301 1.00 91.56 157 ALA A CA 1
ATOM 1172 C C . ALA A 1 157 ? -8.830 -2.269 1.913 1.00 91.56 157 ALA A C 1
ATOM 1174 O O . ALA A 1 157 ? -9.583 -2.787 2.746 1.00 91.56 157 ALA A O 1
ATOM 1175 N N . SER A 1 158 ? -7.740 -2.884 1.467 1.00 94.12 158 SER A N 1
ATOM 1176 C CA . SER A 1 158 ? -7.232 -4.174 1.936 1.00 94.12 158 SER A CA 1
ATOM 1177 C C . SER A 1 158 ? -5.970 -3.974 2.770 1.00 94.12 158 SER A C 1
ATOM 1179 O O . SER A 1 158 ? -5.241 -3.007 2.565 1.00 94.12 158 SER A O 1
ATOM 1181 N N . LEU A 1 159 ? -5.681 -4.899 3.684 1.00 95.06 159 LEU A N 1
ATOM 1182 C CA . LEU A 1 159 ? -4.440 -4.904 4.465 1.00 95.06 159 LEU A CA 1
ATOM 1183 C C . LEU A 1 159 ? -3.603 -6.115 4.068 1.00 95.06 159 LEU A C 1
ATOM 1185 O O . LEU A 1 159 ? -4.119 -7.229 4.043 1.00 95.06 159 LEU A O 1
ATOM 1189 N N . LYS A 1 160 ? -2.317 -5.918 3.784 1.00 94.25 160 LYS A N 1
ATOM 1190 C CA . LYS A 1 160 ? -1.367 -6.996 3.489 1.00 94.25 160 LYS A CA 1
ATOM 1191 C C . LYS A 1 160 ? -0.285 -7.089 4.555 1.00 94.25 160 LYS A C 1
ATOM 1193 O O . LYS A 1 160 ? 0.135 -6.062 5.087 1.00 94.25 160 LYS A O 1
ATOM 1198 N N . LEU A 1 161 ? 0.195 -8.301 4.816 1.00 92.06 161 LEU A N 1
ATOM 1199 C CA . LEU A 1 161 ? 1.357 -8.568 5.662 1.00 92.06 161 LEU A CA 1
ATOM 1200 C C . LEU A 1 161 ? 2.515 -9.058 4.793 1.00 92.06 161 LEU A C 1
ATOM 1202 O O . LEU A 1 161 ? 2.470 -10.152 4.240 1.00 92.06 161 LEU A O 1
ATOM 1206 N N . GLU A 1 162 ? 3.575 -8.265 4.697 1.00 86.31 162 GLU A N 1
ATOM 1207 C CA . GLU A 1 162 ? 4.744 -8.577 3.877 1.00 86.31 162 GLU A CA 1
ATOM 1208 C C . GLU A 1 162 ? 6.014 -8.266 4.668 1.00 86.31 162 GLU A C 1
ATOM 1210 O O . GLU A 1 162 ? 6.157 -7.181 5.231 1.00 86.31 162 GLU A O 1
ATOM 1215 N N . SER A 1 163 ? 6.922 -9.240 4.771 1.00 82.75 163 SER A N 1
ATOM 1216 C CA . SER A 1 163 ? 8.191 -9.095 5.506 1.00 82.75 163 SER A CA 1
ATOM 1217 C C . SER A 1 163 ? 8.027 -8.567 6.944 1.00 82.75 163 SER A C 1
ATOM 1219 O O . SER A 1 163 ? 8.826 -7.764 7.421 1.00 82.75 163 SER A O 1
ATOM 1221 N N . GLY A 1 164 ? 6.967 -9.002 7.637 1.00 83.31 164 GLY A N 1
ATOM 1222 C CA . GLY A 1 164 ? 6.668 -8.593 9.015 1.00 83.31 164 GLY A CA 1
ATOM 1223 C C . GLY A 1 164 ? 6.062 -7.193 9.157 1.00 83.31 164 GLY A C 1
ATOM 1224 O O . GLY A 1 164 ? 5.857 -6.741 10.280 1.00 83.31 164 GLY A O 1
ATOM 1225 N N . ARG A 1 165 ? 5.761 -6.508 8.048 1.00 86.69 165 ARG A N 1
ATOM 1226 C CA . ARG A 1 165 ? 5.108 -5.197 8.041 1.00 86.69 165 ARG A CA 1
ATOM 1227 C C . ARG A 1 165 ? 3.695 -5.305 7.489 1.00 86.69 165 ARG A C 1
ATOM 1229 O O . ARG A 1 165 ? 3.477 -5.897 6.433 1.00 86.69 165 ARG A O 1
ATOM 1236 N N . VAL A 1 166 ? 2.752 -4.676 8.183 1.00 91.69 166 VAL A N 1
ATOM 1237 C CA . VAL A 1 166 ? 1.402 -4.475 7.663 1.00 91.69 166 VAL A CA 1
ATOM 1238 C C . VAL A 1 166 ? 1.345 -3.160 6.900 1.00 91.69 166 VAL A C 1
ATOM 1240 O O . VAL A 1 166 ? 1.810 -2.130 7.385 1.00 91.69 166 VAL A O 1
ATOM 1243 N N . THR A 1 167 ? 0.778 -3.208 5.702 1.00 91.00 167 THR A N 1
ATOM 1244 C CA . THR A 1 167 ? 0.537 -2.034 4.855 1.00 91.00 167 THR A CA 1
ATOM 1245 C C . THR A 1 167 ? -0.840 -2.167 4.222 1.00 91.00 167 THR A C 1
ATOM 1247 O O . THR A 1 167 ? -1.360 -3.273 4.065 1.00 91.00 167 THR A O 1
ATOM 1250 N N . GLY A 1 168 ? -1.446 -1.042 3.883 1.00 90.75 168 GLY A N 1
ATOM 1251 C CA . GLY A 1 168 ? -2.717 -0.994 3.192 1.00 90.75 168 GLY A CA 1
ATOM 1252 C C . GLY A 1 168 ? -2.542 -0.907 1.685 1.00 90.75 168 GLY A C 1
ATOM 1253 O O . GLY A 1 168 ? -1.504 -0.475 1.180 1.00 90.75 168 GLY A O 1
ATOM 1254 N N . ILE A 1 169 ? -3.575 -1.340 0.982 1.00 88.62 169 ILE A N 1
ATOM 1255 C CA . ILE A 1 169 ? -3.747 -1.175 -0.455 1.00 88.62 169 ILE A CA 1
ATOM 1256 C C . ILE A 1 169 ? -5.169 -0.665 -0.623 1.00 88.62 169 ILE A C 1
ATOM 1258 O O . ILE A 1 169 ? -6.109 -1.302 -0.140 1.00 88.62 169 ILE A O 1
ATOM 1262 N N . ASP A 1 170 ? -5.345 0.476 -1.268 1.00 86.69 170 ASP A N 1
ATOM 1263 C CA . ASP A 1 170 ? -6.671 1.004 -1.547 1.00 86.69 170 ASP A CA 1
ATOM 1264 C C . ASP A 1 170 ? -7.491 0.026 -2.406 1.00 86.69 170 ASP A C 1
ATOM 1266 O O . ASP A 1 170 ? -6.976 -0.884 -3.070 1.00 86.69 170 ASP A O 1
ATOM 1270 N N . ARG A 1 171 ? -8.813 0.201 -2.378 1.00 87.38 171 ARG A N 1
ATOM 1271 C CA . ARG A 1 171 ? -9.739 -0.708 -3.057 1.00 87.38 171 ARG A CA 1
ATOM 1272 C C . ARG A 1 171 ? -9.456 -0.793 -4.556 1.00 87.38 171 ARG A C 1
ATOM 1274 O O . ARG A 1 171 ? -9.577 -1.873 -5.142 1.00 87.38 171 ARG A O 1
ATOM 1281 N N . HIS A 1 172 ? -9.154 0.342 -5.176 1.00 83.00 172 HIS A N 1
ATOM 1282 C CA . HIS A 1 172 ? -9.050 0.460 -6.616 1.00 83.00 172 HIS A CA 1
ATOM 1283 C C . HIS A 1 172 ? -7.744 -0.147 -7.136 1.00 83.00 172 HIS A C 1
ATOM 1285 O O . HIS A 1 172 ? -7.782 -1.038 -7.988 1.00 83.00 172 HIS A O 1
ATOM 1291 N N . ALA A 1 173 ? -6.601 0.235 -6.570 1.00 82.88 173 ALA A N 1
ATOM 1292 C CA . ALA A 1 173 ? -5.313 -0.361 -6.873 1.00 82.88 173 ALA A CA 1
ATOM 1293 C C . ALA A 1 173 ? -5.312 -1.850 -6.538 1.00 82.88 173 ALA A C 1
ATOM 1295 O O . ALA A 1 173 ? -4.770 -2.624 -7.324 1.00 82.88 173 ALA A O 1
ATOM 1296 N N . PHE A 1 174 ? -5.957 -2.300 -5.451 1.00 88.50 174 PHE A N 1
ATOM 1297 C CA . PHE A 1 174 ? -6.076 -3.736 -5.188 1.00 88.50 174 PHE A CA 1
ATOM 1298 C C . PHE A 1 174 ? -6.795 -4.452 -6.338 1.00 88.50 174 PHE A C 1
ATOM 1300 O O . PHE A 1 174 ? -6.268 -5.413 -6.892 1.00 88.50 174 PHE A O 1
ATOM 1307 N N . ALA A 1 175 ? -7.965 -3.954 -6.748 1.00 87.69 175 ALA A N 1
ATOM 1308 C CA . ALA A 1 175 ? -8.757 -4.567 -7.814 1.00 87.69 175 ALA A CA 1
ATOM 1309 C C . ALA A 1 175 ? -8.028 -4.622 -9.168 1.00 87.69 175 ALA A C 1
ATOM 1311 O O . ALA A 1 175 ? -8.280 -5.528 -9.961 1.00 87.69 175 ALA A O 1
ATOM 1312 N N . LEU A 1 176 ? -7.140 -3.663 -9.440 1.00 84.19 176 LEU A N 1
ATOM 1313 C CA . LEU A 1 176 ? -6.420 -3.567 -10.711 1.00 84.19 176 LEU A CA 1
ATOM 1314 C C . LEU A 1 176 ? -5.055 -4.249 -10.699 1.00 84.19 176 LEU A C 1
ATOM 1316 O O . LEU A 1 176 ? -4.569 -4.659 -11.753 1.00 84.19 176 LEU A O 1
ATOM 1320 N N . THR A 1 177 ? -4.421 -4.348 -9.532 1.00 85.75 177 THR A N 1
ATOM 1321 C CA . THR A 1 177 ? -3.010 -4.737 -9.431 1.00 85.75 177 THR A CA 1
ATOM 1322 C C . THR A 1 177 ? -2.762 -5.978 -8.588 1.00 85.75 177 THR A C 1
ATOM 1324 O O . THR A 1 177 ? -1.614 -6.414 -8.521 1.00 85.75 177 THR A O 1
ATOM 1327 N N . TRP A 1 178 ? -3.796 -6.574 -7.986 1.00 90.88 178 TRP A N 1
ATOM 1328 C CA . TRP A 1 178 ? -3.687 -7.771 -7.153 1.00 90.88 178 TRP A CA 1
ATOM 1329 C C . TRP A 1 178 ? -4.663 -8.869 -7.563 1.00 90.88 178 TRP A C 1
ATOM 1331 O O . TRP A 1 178 ? -5.689 -8.654 -8.204 1.00 90.88 178 TRP A O 1
ATOM 1341 N N . THR A 1 179 ? -4.335 -10.099 -7.186 1.00 91.69 179 THR A N 1
ATOM 1342 C CA . THR A 1 179 ? -5.229 -11.250 -7.310 1.00 91.69 179 THR A CA 1
ATOM 1343 C C . THR A 1 179 ? -5.157 -12.072 -6.035 1.00 91.69 179 THR A C 1
ATOM 1345 O O . THR A 1 179 ? -4.066 -12.455 -5.613 1.00 91.69 179 THR A O 1
ATOM 1348 N N . VAL A 1 180 ? -6.320 -12.332 -5.436 1.00 92.25 180 VAL A N 1
ATOM 1349 C CA . VAL A 1 180 ? -6.474 -13.292 -4.338 1.00 92.25 180 VAL A CA 1
ATOM 1350 C C . VAL A 1 180 ? -6.397 -14.700 -4.918 1.00 92.25 180 VAL A C 1
ATOM 1352 O O . VAL A 1 180 ? -7.032 -14.992 -5.933 1.00 92.25 180 VAL A O 1
ATOM 1355 N N . GLU A 1 181 ? -5.599 -15.561 -4.303 1.00 87.88 181 GLU A N 1
ATOM 1356 C CA . GLU A 1 181 ? -5.471 -16.954 -4.710 1.00 87.88 181 GLU A CA 1
ATOM 1357 C C . GLU A 1 181 ? -6.627 -17.784 -4.134 1.00 87.88 181 GLU A C 1
ATOM 1359 O O . GLU A 1 181 ? -7.102 -17.531 -3.025 1.00 87.88 181 GLU A O 1
ATOM 1364 N N . ALA A 1 182 ? -7.114 -18.731 -4.939 1.00 72.50 182 ALA A N 1
ATOM 1365 C CA . ALA A 1 182 ? -8.236 -19.609 -4.607 1.00 72.50 182 ALA A CA 1
ATOM 1366 C C . ALA A 1 182 ? -7.83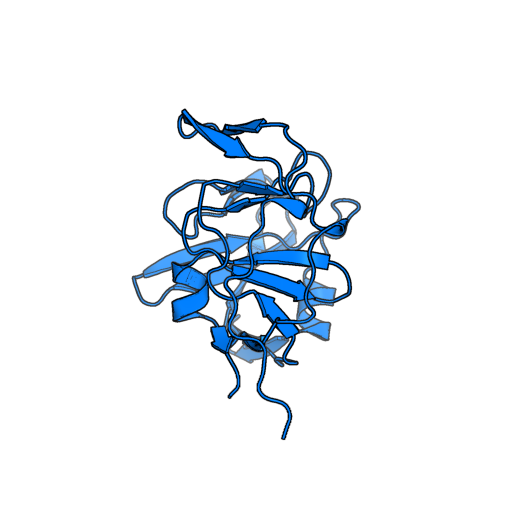3 -20.776 -3.698 1.00 72.50 182 ALA A C 1
ATOM 1368 O O . ALA A 1 182 ? -6.678 -21.247 -3.814 1.00 72.50 182 ALA A O 1
#

Secondary structure (DSSP, 8-state):
------S----GGGEEEEEEE-TTSPEEEEE-GGG---TTPEEEEE-S-EEEEEPPEEEEEEE-TTSS--EEEEEESSPEEEEEE-TTS-EEEE--B-TTS-B-HHHHHHHHEEEEETTEEEE----EEEETT---S-EEETTTTSTT--EEE-TT-EEEEETTEEEEE-HHHHHHHEEE--

Sequence (182 aa):
MATGYTGPVTLDHALTGDTLLHIDGLTYAVLDPARLDFAAAQPARKTASIRVRTATAGETIVTRPDAIEEASFFATGGELIFINDLPDGREDAYLPRDASGRPNGDEVLAGAYEAAGDGHYRPVATPCPVLHQVIDRPVVMLDVWGPGQHQFLTLGASLKLESGRVTGIDRHAFALTWTVEA

Foldseek 3Di:
DDDQDPDQQAQPQQFPQDWDQDPVRDIATEGHPVRDDLSNFFWKWFFFKKFKDWDAAQDWAFFCLPPDGQDIDGDRTRFIKIWGCFPVRDTGIDFQADQVRHGDVVVCCVPFWDDPDPRITGGPIDTWTKPFQNDQAWHKYAQLRYHPNIGIEGGRWMWTQDPNGIDIDYNRCCVGTMDGDD

Radius of gyration: 16.38 Å; chains: 1; bounding box: 36×48×41 Å

pLDDT: mean 83.06, std 12.16, range [33.06, 96.88]